Protein AF-G0RPQ2-F1 (afdb_monomer)

Organism: Hypocrea jecorina (strain QM6a) (NCBI:txid431241)

Radius of gyration: 25.09 Å; Cα contacts (8 Å, |Δi|>4): 46; chains: 1; bounding box: 72×37×41 Å

Foldseek 3Di:
DQLVQLQVVLVVCCVPPNPPPCDSVRSSCCSNVVSVVVVCVVVVVVVVCVVPVDPVVVVVVVVVPPDPPPDDDDPVPPDDD

Structure (mmCIF, N/CA/C/O backbone):
data_AF-G0RPQ2-F1
#
_entry.id   AF-G0RPQ2-F1
#
loop_
_atom_site.group_PDB
_atom_site.id
_atom_site.type_symbol
_atom_site.label_atom_id
_atom_site.label_alt_id
_atom_site.label_comp_id
_atom_site.label_asym_id
_atom_site.label_entity_id
_atom_site.label_seq_id
_atom_site.pdbx_PDB_ins_code
_atom_site.Cartn_x
_atom_site.Cartn_y
_atom_site.Cartn_z
_atom_site.occupancy
_atom_site.B_iso_or_equiv
_atom_site.auth_seq_id
_atom_site.auth_comp_id
_atom_site.auth_asym_id
_atom_site.auth_atom_id
_atom_site.pdbx_PDB_model_num
ATOM 1 N N . VAL A 1 1 ? 2.363 3.114 -1.696 1.00 84.06 1 VAL A N 1
ATOM 2 C CA . VAL A 1 1 ? 1.077 3.856 -1.671 1.00 84.06 1 VAL A CA 1
ATOM 3 C C . VAL A 1 1 ? -0.097 2.951 -1.321 1.00 84.06 1 VAL A C 1
ATOM 5 O O . VAL A 1 1 ? -0.759 3.251 -0.339 1.00 84.06 1 VAL A O 1
ATOM 8 N N . GLY A 1 2 ? -0.320 1.833 -2.031 1.00 91.06 2 GLY A N 1
ATOM 9 C CA . GLY A 1 2 ? -1.460 0.931 -1.788 1.00 91.06 2 GLY A CA 1
ATOM 10 C C . GLY A 1 2 ? -1.712 0.567 -0.319 1.00 91.06 2 GLY A C 1
ATOM 11 O O . GLY A 1 2 ? -2.788 0.843 0.195 1.00 91.06 2 GLY A O 1
ATOM 12 N N . VAL A 1 3 ? -0.710 0.054 0.399 1.00 92.56 3 VAL A N 1
ATOM 13 C CA . VAL A 1 3 ? -0.854 -0.353 1.815 1.00 92.56 3 VAL A CA 1
ATOM 14 C C . VAL A 1 3 ? -1.204 0.817 2.746 1.00 92.56 3 VAL A C 1
ATOM 16 O O . VAL A 1 3 ? -2.061 0.676 3.610 1.00 92.56 3 VAL A O 1
ATOM 19 N N . ILE A 1 4 ? -0.588 1.988 2.551 1.00 93.62 4 ILE A N 1
ATOM 20 C CA . ILE A 1 4 ? -0.842 3.186 3.374 1.00 93.62 4 ILE A CA 1
ATOM 21 C C . ILE A 1 4 ? -2.265 3.702 3.142 1.00 93.62 4 ILE A C 1
ATOM 23 O O . ILE A 1 4 ? -2.955 4.051 4.095 1.00 93.62 4 ILE A O 1
ATOM 27 N N . MET A 1 5 ? -2.735 3.693 1.892 1.00 92.88 5 MET A N 1
ATOM 28 C CA . MET A 1 5 ? -4.122 4.050 1.590 1.00 92.88 5 MET A CA 1
ATOM 29 C C . MET A 1 5 ? -5.102 3.086 2.262 1.00 92.88 5 MET A C 1
ATOM 31 O O . MET A 1 5 ? -6.059 3.528 2.889 1.00 92.88 5 MET A O 1
ATOM 35 N N . GLY A 1 6 ? -4.833 1.780 2.208 1.00 91.25 6 GLY A N 1
ATOM 36 C CA . GLY A 1 6 ? -5.643 0.783 2.911 1.00 91.25 6 GLY A CA 1
ATOM 37 C C . GLY A 1 6 ? -5.602 0.938 4.428 1.00 91.25 6 GLY A C 1
ATOM 38 O O . GLY A 1 6 ? -6.607 0.715 5.089 1.00 91.25 6 GLY A O 1
ATOM 39 N N . PHE A 1 7 ? -4.481 1.391 4.988 1.00 92.88 7 PHE A N 1
ATOM 40 C CA . PHE A 1 7 ? -4.379 1.706 6.409 1.00 92.88 7 PHE A CA 1
ATOM 41 C C . PHE A 1 7 ? -5.244 2.916 6.791 1.00 92.88 7 PHE A C 1
ATOM 43 O O . PHE A 1 7 ? -6.010 2.840 7.748 1.00 92.88 7 PHE A O 1
ATOM 50 N N . ILE A 1 8 ? -5.190 4.012 6.030 1.00 93.44 8 ILE A N 1
ATOM 51 C CA . ILE A 1 8 ? -5.991 5.216 6.309 1.00 93.44 8 ILE A CA 1
ATOM 52 C C . ILE A 1 8 ? -7.485 4.918 6.140 1.00 93.44 8 ILE A C 1
ATOM 54 O O . ILE A 1 8 ? -8.272 5.163 7.050 1.00 93.44 8 ILE A O 1
ATOM 58 N N . PHE A 1 9 ? -7.891 4.325 5.015 1.00 88.19 9 PHE A N 1
ATOM 59 C CA . PHE A 1 9 ? -9.294 3.962 4.804 1.00 88.19 9 PHE A CA 1
ATOM 60 C C . PHE A 1 9 ? -9.771 2.901 5.798 1.00 88.19 9 PHE A C 1
ATOM 62 O O . PHE A 1 9 ? -10.869 3.025 6.334 1.00 88.19 9 PHE A O 1
ATOM 69 N N . GLY A 1 10 ? -8.945 1.896 6.092 1.00 89.31 10 GLY A N 1
ATOM 70 C CA . GLY A 1 10 ? -9.264 0.839 7.046 1.00 89.31 10 GLY A CA 1
ATOM 71 C C . GLY A 1 10 ? -9.432 1.362 8.470 1.00 89.31 10 GLY A C 1
ATOM 72 O O . GLY A 1 10 ? -10.414 1.023 9.124 1.00 89.31 10 GLY A O 1
ATOM 73 N N . THR A 1 11 ? -8.536 2.235 8.941 1.00 88.88 11 THR A N 1
ATOM 74 C CA . THR A 1 11 ? -8.664 2.863 10.267 1.00 88.88 11 THR A CA 1
ATOM 75 C C . THR A 1 11 ? -9.898 3.754 10.346 1.00 88.88 11 THR A C 1
ATOM 77 O O . THR A 1 11 ? -10.679 3.611 11.282 1.00 88.88 11 THR A O 1
ATOM 80 N N . VAL A 1 12 ? -10.147 4.607 9.346 1.00 91.81 12 VAL A N 1
ATOM 81 C CA . VAL A 1 12 ? -11.341 5.469 9.312 1.00 91.81 12 VAL A CA 1
ATOM 82 C C . VAL A 1 12 ? -12.629 4.640 9.282 1.00 91.81 12 VAL A C 1
ATOM 84 O O . VAL A 1 12 ? -13.572 4.972 9.998 1.00 91.81 12 VAL A O 1
ATOM 87 N N . ASN A 1 13 ? -12.684 3.540 8.523 1.00 86.31 13 ASN A N 1
ATOM 88 C CA . ASN A 1 13 ? -13.860 2.663 8.519 1.00 86.31 13 ASN A CA 1
ATOM 89 C C . ASN A 1 13 ? -14.072 1.962 9.863 1.00 86.31 13 ASN A C 1
ATOM 91 O O . ASN A 1 13 ? -15.209 1.865 10.318 1.00 86.31 13 ASN A O 1
ATOM 95 N N . ILE A 1 14 ? -12.998 1.524 10.523 1.00 88.19 14 ILE A N 1
ATOM 96 C CA . ILE A 1 14 ? -13.073 0.909 11.853 1.00 88.19 14 ILE A CA 1
ATOM 97 C C . ILE A 1 14 ? -13.532 1.927 12.904 1.00 88.19 14 ILE A C 1
ATOM 99 O O . ILE A 1 14 ? -14.360 1.587 13.743 1.00 88.19 14 ILE A O 1
ATOM 103 N N . PHE A 1 15 ? -13.056 3.174 12.852 1.00 87.81 15 PHE A N 1
ATOM 104 C CA . PHE A 1 15 ? -13.500 4.222 13.777 1.00 87.81 15 PHE A CA 1
ATOM 105 C C . PHE A 1 15 ? -14.957 4.642 13.549 1.00 87.81 15 PHE A C 1
ATOM 107 O O . PHE A 1 15 ? -15.639 4.999 14.504 1.00 87.81 15 PHE A O 1
ATOM 114 N N . ARG A 1 16 ? -15.444 4.602 12.302 1.00 86.62 16 ARG A N 1
ATOM 115 C CA . ARG A 1 16 ? -16.812 5.025 11.955 1.00 86.62 16 ARG A CA 1
ATOM 116 C C . ARG A 1 16 ? -17.860 3.934 12.140 1.00 86.62 16 ARG A C 1
ATOM 118 O O . ARG A 1 16 ? -18.957 4.232 12.594 1.00 86.62 16 ARG A O 1
ATOM 125 N N . TYR A 1 17 ? -17.542 2.699 11.763 1.00 85.19 17 TYR A N 1
ATOM 126 C CA . TYR A 1 17 ? -18.506 1.594 11.703 1.00 85.19 17 TYR A CA 1
ATOM 127 C C . TYR A 1 17 ? -18.144 0.423 12.627 1.00 85.19 17 TYR A C 1
ATOM 129 O O . TYR A 1 17 ? -18.890 -0.551 12.713 1.00 85.19 17 TYR A O 1
ATOM 137 N N . GLY A 1 18 ? -17.021 0.511 13.345 1.00 82.31 18 GLY A N 1
ATOM 138 C CA . GLY A 1 18 ? -16.489 -0.580 14.153 1.00 82.31 18 GLY A CA 1
ATOM 139 C C . GLY A 1 18 ? -15.791 -1.644 13.303 1.00 82.31 18 GLY A C 1
ATOM 140 O O . GLY A 1 18 ? -15.989 -1.761 12.095 1.00 82.31 18 GLY A O 1
ATOM 141 N N . ALA A 1 19 ? -14.960 -2.468 13.939 1.00 75.06 19 ALA A N 1
ATOM 142 C CA . ALA A 1 19 ? -14.255 -3.553 13.251 1.00 75.06 19 ALA A CA 1
ATOM 143 C C . ALA A 1 19 ? -15.110 -4.807 12.984 1.00 75.06 19 ALA A C 1
ATOM 145 O O . ALA A 1 19 ? -14.607 -5.781 12.416 1.00 75.06 19 ALA A O 1
ATOM 146 N N . GLY A 1 20 ? -16.386 -4.788 13.387 1.00 77.00 20 GLY A N 1
ATOM 147 C CA . GLY A 1 20 ? -17.312 -5.914 13.273 1.00 77.00 20 GLY A CA 1
ATOM 148 C C . GLY A 1 20 ? -16.845 -7.172 14.020 1.00 77.00 20 GLY A C 1
ATOM 149 O O . GLY A 1 20 ? -15.935 -7.136 14.846 1.00 77.00 20 GLY A O 1
ATOM 150 N N . GLN A 1 21 ? -17.455 -8.313 13.691 1.00 76.50 21 GLN A N 1
ATOM 151 C CA . GLN A 1 21 ? -17.140 -9.630 14.277 1.00 76.50 21 GLN A CA 1
ATOM 152 C C . GLN A 1 21 ? -15.729 -10.135 13.925 1.00 76.50 21 GLN A C 1
ATOM 154 O O . GLN A 1 21 ? -15.192 -11.011 14.593 1.00 76.50 21 GLN A O 1
ATOM 159 N N . GLN A 1 22 ? -15.126 -9.596 12.862 1.00 77.94 22 GLN A N 1
ATOM 160 C CA . GLN A 1 22 ? -13.826 -10.039 12.354 1.00 77.94 22 GLN A CA 1
ATOM 161 C C . GLN A 1 22 ? -12.640 -9.426 13.120 1.00 77.94 22 GLN A C 1
ATOM 163 O O . GLN A 1 22 ? -11.515 -9.901 12.966 1.00 77.94 22 GLN A O 1
ATOM 168 N N . GLY A 1 23 ? -12.882 -8.426 13.978 1.00 84.94 23 GLY A N 1
ATOM 169 C CA . GLY A 1 23 ? -11.857 -7.766 14.784 1.00 84.94 23 GLY A CA 1
ATOM 170 C C . GLY A 1 23 ? -11.008 -6.756 14.001 1.00 84.94 23 GLY A C 1
ATOM 171 O O . GLY A 1 23 ? -10.929 -6.776 12.773 1.00 84.94 23 GLY A O 1
ATOM 172 N N . ILE A 1 24 ? -10.358 -5.842 14.731 1.00 85.94 24 ILE A N 1
ATOM 173 C CA . ILE A 1 24 ? -9.639 -4.681 14.163 1.00 85.94 24 ILE A CA 1
ATOM 174 C C . ILE A 1 24 ? -8.527 -5.129 13.215 1.00 85.94 24 ILE A C 1
ATOM 176 O O . ILE A 1 24 ? -8.438 -4.644 12.090 1.00 85.94 24 ILE A O 1
ATOM 180 N N . MET A 1 25 ? -7.706 -6.088 13.645 1.00 87.31 25 MET A N 1
ATOM 181 C CA . MET A 1 25 ? -6.500 -6.479 12.917 1.00 87.31 25 MET A CA 1
ATOM 182 C C . MET A 1 25 ? -6.806 -7.145 11.570 1.00 87.31 25 MET A C 1
ATOM 184 O O . MET A 1 25 ? -6.099 -6.923 10.588 1.00 87.31 25 MET A O 1
ATOM 188 N N . ARG A 1 26 ? -7.887 -7.931 11.500 1.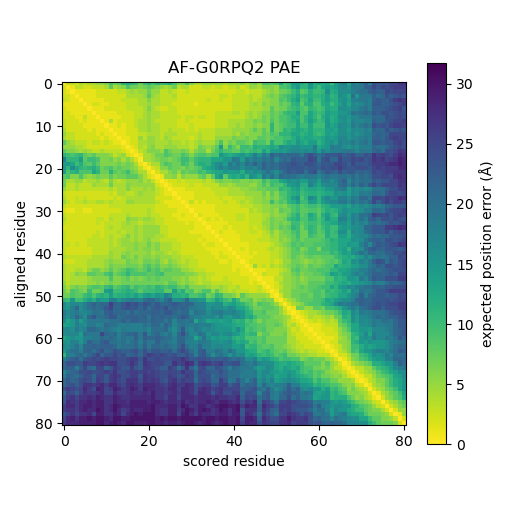00 87.94 26 ARG A N 1
ATOM 189 C CA . ARG A 1 26 ? -8.302 -8.622 10.274 1.00 87.94 26 ARG A CA 1
ATOM 190 C C . ARG A 1 26 ? -8.927 -7.659 9.276 1.00 87.94 26 ARG A C 1
ATOM 192 O O . ARG A 1 26 ? -8.551 -7.685 8.109 1.00 87.94 26 ARG A O 1
ATOM 199 N N . THR A 1 27 ? -9.831 -6.794 9.731 1.00 86.88 27 THR A N 1
ATOM 200 C CA . THR A 1 27 ? -10.470 -5.781 8.882 1.00 86.88 27 THR A CA 1
ATOM 201 C C . THR A 1 27 ? -9.423 -4.811 8.337 1.00 86.88 27 THR A C 1
ATOM 203 O O . THR A 1 27 ? -9.354 -4.586 7.131 1.00 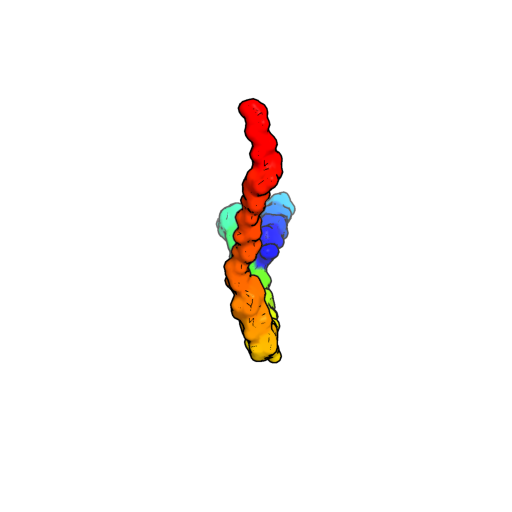86.88 27 THR A O 1
ATOM 206 N N . LEU A 1 28 ? -8.525 -4.318 9.194 1.00 89.12 28 LEU A N 1
ATOM 207 C CA . LEU A 1 28 ? -7.408 -3.465 8.791 1.00 89.12 28 LEU A CA 1
ATOM 208 C C . LEU A 1 28 ? -6.490 -4.172 7.780 1.00 89.12 28 LEU A C 1
ATOM 210 O O . LEU A 1 28 ? -6.184 -3.614 6.728 1.00 89.12 28 LEU A O 1
ATOM 214 N N . GLY A 1 29 ? -6.097 -5.416 8.071 1.00 89.81 29 GLY A N 1
ATOM 215 C CA . GLY A 1 29 ? -5.262 -6.227 7.187 1.00 89.81 29 GLY A CA 1
ATOM 216 C C . GLY A 1 29 ? -5.902 -6.483 5.821 1.00 89.81 29 GLY A C 1
ATOM 217 O O . GLY A 1 29 ? -5.202 -6.455 4.813 1.00 89.81 29 GLY A O 1
ATOM 218 N N . GLN A 1 30 ? -7.225 -6.660 5.757 1.00 91.31 30 GLN A N 1
ATOM 219 C CA . GLN A 1 30 ? -7.960 -6.784 4.496 1.00 91.31 30 GLN A CA 1
ATOM 220 C C . GLN A 1 30 ? -7.912 -5.493 3.680 1.00 91.31 30 GLN A C 1
ATOM 222 O O . GLN A 1 30 ? -7.588 -5.555 2.496 1.00 91.31 30 GLN A O 1
ATOM 227 N N . TYR A 1 31 ? -8.173 -4.331 4.291 1.00 91.94 31 TYR A N 1
ATOM 228 C CA . TYR A 1 31 ? -8.074 -3.052 3.580 1.00 91.94 31 TYR A CA 1
ATOM 229 C C . TYR A 1 31 ? -6.654 -2.808 3.069 1.00 91.94 31 TYR A C 1
ATOM 231 O O . TYR A 1 31 ? -6.483 -2.500 1.895 1.00 91.94 31 TYR A O 1
ATOM 239 N N . MET A 1 32 ? -5.644 -3.001 3.921 1.00 94.44 32 MET A N 1
ATOM 240 C CA . MET A 1 32 ? -4.226 -2.846 3.578 1.00 94.44 32 ME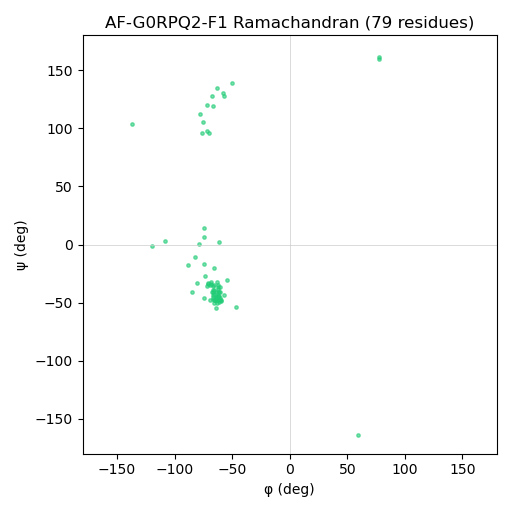T A CA 1
ATOM 241 C C . MET A 1 32 ? -3.764 -3.820 2.490 1.00 94.44 32 MET A C 1
ATOM 243 O O . MET A 1 32 ? -3.040 -3.430 1.572 1.00 94.44 32 MET A O 1
ATOM 247 N N . GLY A 1 33 ? -4.165 -5.086 2.599 1.00 94.50 33 GLY A N 1
ATOM 248 C CA . GLY A 1 33 ? -3.806 -6.141 1.660 1.00 94.50 33 GLY A CA 1
ATOM 249 C C . GLY A 1 33 ? -4.468 -5.940 0.303 1.00 94.50 33 GLY A C 1
ATOM 250 O O . GLY A 1 33 ? -3.782 -5.967 -0.716 1.00 94.50 33 GLY A O 1
ATOM 251 N N . ALA A 1 34 ? -5.774 -5.662 0.282 1.00 92.88 34 ALA A N 1
ATOM 252 C CA . ALA A 1 34 ? -6.520 -5.432 -0.951 1.00 92.88 34 ALA A CA 1
ATOM 253 C C . ALA A 1 34 ? -5.998 -4.204 -1.710 1.00 92.88 34 ALA A C 1
ATOM 255 O O . ALA A 1 34 ? -5.712 -4.293 -2.903 1.00 92.88 34 ALA A O 1
ATOM 256 N N . SER A 1 35 ? -5.805 -3.071 -1.028 1.00 94.06 35 SER A N 1
ATOM 257 C CA . SER A 1 35 ? -5.289 -1.852 -1.660 1.00 94.06 35 SER A CA 1
ATOM 258 C C . SER A 1 35 ? -3.810 -1.961 -2.047 1.00 94.06 35 SER A C 1
ATOM 260 O O . SER A 1 35 ? -3.378 -1.371 -3.038 1.00 94.06 35 SER A O 1
ATOM 262 N N . GLY A 1 36 ? -3.011 -2.704 -1.276 1.00 94.00 36 GLY A N 1
ATOM 263 C CA . GLY A 1 36 ? -1.623 -3.025 -1.597 1.00 94.00 36 GLY A CA 1
ATOM 264 C C . GLY A 1 36 ? -1.508 -3.872 -2.861 1.00 94.00 36 GLY A C 1
ATOM 265 O O . GLY A 1 36 ? -0.727 -3.534 -3.752 1.00 94.00 36 GLY A O 1
ATOM 266 N N . ALA A 1 37 ? -2.320 -4.926 -2.956 1.00 94.81 37 ALA A N 1
ATOM 267 C CA . ALA A 1 37 ? -2.333 -5.848 -4.083 1.00 94.81 37 ALA A CA 1
ATOM 268 C C . ALA A 1 37 ? -2.770 -5.168 -5.385 1.00 94.81 37 ALA A C 1
ATOM 270 O O . ALA A 1 37 ? -2.083 -5.298 -6.395 1.00 94.81 37 ALA A O 1
ATOM 271 N N . THR A 1 38 ? -3.860 -4.394 -5.372 1.00 92.25 38 THR A N 1
ATOM 272 C CA . THR A 1 38 ? -4.343 -3.719 -6.588 1.00 92.25 38 THR A CA 1
ATOM 273 C C . THR A 1 38 ? -3.366 -2.650 -7.066 1.00 92.25 38 THR A C 1
ATOM 275 O O . THR A 1 38 ? -3.040 -2.597 -8.251 1.00 92.25 38 THR A O 1
ATOM 278 N N . PHE A 1 39 ? -2.829 -1.837 -6.153 1.00 91.31 39 PHE A N 1
ATOM 279 C CA . PHE A 1 39 ? -1.819 -0.840 -6.501 1.00 91.31 39 PHE A CA 1
ATOM 280 C C . PHE A 1 39 ? -0.551 -1.494 -7.065 1.00 91.31 39 PHE A C 1
ATOM 282 O O . PHE A 1 39 ? -0.025 -1.032 -8.075 1.00 91.31 39 PHE A O 1
ATOM 289 N N . GLY A 1 40 ? -0.076 -2.575 -6.439 1.00 91.75 40 GLY A N 1
ATOM 290 C CA . GLY A 1 40 ? 1.073 -3.342 -6.918 1.00 91.75 40 GLY A CA 1
ATOM 291 C C . GLY A 1 40 ? 0.837 -3.971 -8.289 1.00 91.75 40 GLY A C 1
ATOM 292 O O . GLY A 1 40 ? 1.734 -3.942 -9.122 1.00 91.75 40 GLY A O 1
ATOM 293 N N . PHE A 1 41 ? -0.372 -4.464 -8.560 1.00 93.56 41 PHE A N 1
ATOM 294 C CA . PHE A 1 41 ? -0.740 -5.022 -9.859 1.00 93.56 41 PHE A CA 1
ATOM 295 C C . PHE A 1 41 ? -0.692 -3.965 -10.971 1.00 93.56 41 PHE A C 1
ATOM 297 O O . PHE A 1 41 ? 0.036 -4.134 -11.948 1.00 93.56 41 PHE A O 1
ATOM 304 N N . PHE A 1 42 ? -1.394 -2.838 -10.804 1.00 90.81 42 PHE A N 1
ATOM 305 C CA . PHE A 1 42 ? -1.424 -1.784 -11.826 1.00 90.81 42 PHE A CA 1
ATOM 306 C C . PHE A 1 42 ? -0.057 -1.122 -12.031 1.00 90.81 42 PHE A C 1
ATOM 308 O O . PHE A 1 42 ? 0.370 -0.920 -13.168 1.00 90.81 42 PHE A O 1
ATOM 315 N N . MET A 1 43 ? 0.663 -0.824 -10.947 1.00 90.75 43 MET A N 1
ATOM 316 C CA . MET A 1 43 ? 2.011 -0.259 -11.046 1.00 90.75 43 MET A CA 1
ATOM 317 C C . MET A 1 43 ? 3.023 -1.265 -11.587 1.00 90.75 43 MET A C 1
ATOM 319 O O . MET A 1 43 ? 3.928 -0.869 -12.311 1.00 90.75 43 MET A O 1
ATOM 323 N N . GLY A 1 44 ? 2.874 -2.550 -11.262 1.00 90.31 44 GLY A N 1
ATOM 324 C CA . GLY A 1 44 ? 3.731 -3.619 -11.767 1.00 90.31 44 GLY A CA 1
ATOM 325 C C . GLY A 1 44 ? 3.608 -3.764 -13.279 1.00 90.31 44 GLY A C 1
ATOM 326 O O . GLY A 1 44 ? 4.614 -3.699 -13.979 1.00 90.31 44 GLY A O 1
ATOM 327 N N . VAL A 1 45 ? 2.379 -3.851 -13.798 1.00 89.88 45 VAL A N 1
ATOM 328 C CA . VAL A 1 45 ? 2.126 -3.901 -15.248 1.00 89.88 45 VAL A CA 1
ATOM 329 C C . VAL A 1 45 ? 2.648 -2.639 -15.942 1.00 89.88 45 VAL A C 1
ATOM 331 O O . VAL A 1 45 ? 3.364 -2.736 -16.937 1.00 89.88 45 VAL A O 1
ATOM 334 N N . GLY A 1 46 ? 2.367 -1.453 -15.392 1.00 84.62 46 GLY A N 1
ATOM 335 C CA . GLY A 1 46 ? 2.883 -0.195 -15.938 1.00 84.62 46 GLY A CA 1
ATOM 336 C C . GLY A 1 46 ? 4.412 -0.101 -15.908 1.00 84.62 46 GLY A C 1
ATOM 337 O O . GLY A 1 46 ? 5.014 0.445 -16.832 1.00 84.62 46 GLY A O 1
ATOM 338 N N . SER A 1 47 ? 5.052 -0.666 -14.881 1.00 85.19 47 SER A N 1
ATOM 339 C CA . SER A 1 47 ? 6.510 -0.735 -14.780 1.00 85.19 47 SER A CA 1
ATOM 340 C C . SER A 1 47 ? 7.100 -1.630 -15.861 1.00 85.19 47 SER A C 1
ATOM 342 O O . SER A 1 47 ? 8.062 -1.216 -16.494 1.00 85.19 47 SER A O 1
ATOM 344 N N . VAL A 1 48 ? 6.526 -2.814 -16.102 1.00 85.69 48 VAL A N 1
ATOM 345 C CA . VAL A 1 48 ? 7.000 -3.733 -17.151 1.00 85.69 48 VAL A CA 1
ATOM 346 C C . VAL A 1 48 ? 6.884 -3.080 -18.525 1.00 85.69 48 VAL A C 1
ATOM 348 O O . VAL A 1 48 ? 7.875 -2.993 -19.240 1.00 85.69 48 VAL A O 1
ATOM 351 N N . ILE A 1 49 ? 5.720 -2.507 -18.854 1.00 84.50 49 ILE A N 1
ATOM 352 C CA . ILE A 1 49 ? 5.513 -1.816 -20.137 1.00 84.50 49 ILE A CA 1
ATOM 353 C C . ILE A 1 49 ? 6.529 -0.682 -20.319 1.00 84.50 49 ILE A C 1
ATOM 355 O O . ILE A 1 49 ? 7.108 -0.534 -21.390 1.00 84.50 49 ILE A O 1
ATOM 359 N N . ARG A 1 50 ? 6.781 0.116 -19.276 1.00 78.62 50 ARG A N 1
ATOM 360 C CA . ARG A 1 50 ? 7.754 1.213 -19.348 1.00 78.62 50 ARG A CA 1
ATOM 361 C C . ARG A 1 50 ? 9.197 0.719 -19.476 1.00 78.62 50 ARG A C 1
ATOM 363 O O . ARG A 1 50 ? 10.007 1.404 -20.095 1.00 78.62 50 ARG A O 1
ATOM 370 N N . SER A 1 51 ? 9.527 -0.409 -18.857 1.00 73.69 51 SER A N 1
ATOM 371 C CA . SER A 1 51 ? 10.883 -0.959 -18.833 1.00 73.69 51 SER A CA 1
ATOM 372 C C . SER A 1 51 ? 11.248 -1.732 -20.104 1.00 73.69 51 SER A C 1
ATOM 374 O O . SER A 1 51 ? 12.404 -1.655 -20.509 1.00 73.69 51 SER A O 1
ATOM 376 N N . ASP A 1 52 ? 10.298 -2.417 -20.749 1.00 68.94 52 ASP A N 1
ATOM 377 C CA . ASP A 1 52 ? 10.530 -3.192 -21.985 1.00 68.94 52 ASP A CA 1
ATOM 378 C C . ASP A 1 52 ? 10.372 -2.372 -23.282 1.00 68.94 52 ASP A C 1
ATOM 380 O O . ASP A 1 52 ? 10.853 -2.783 -24.336 1.00 68.94 52 ASP A O 1
ATOM 384 N N . ALA A 1 53 ? 9.712 -1.208 -23.243 1.00 64.31 53 ALA A N 1
ATOM 385 C CA . ALA A 1 53 ? 9.328 -0.483 -24.460 1.00 64.31 53 ALA A CA 1
ATOM 386 C C . ALA A 1 53 ? 10.465 0.244 -25.205 1.00 64.31 53 ALA A C 1
ATOM 388 O O . ALA A 1 53 ? 10.265 0.608 -26.363 1.00 64.31 53 ALA A O 1
ATOM 389 N N . ASP A 1 54 ? 11.632 0.485 -24.596 1.00 70.75 54 ASP A N 1
ATOM 390 C CA . ASP A 1 54 ? 12.714 1.209 -25.279 1.00 70.75 54 ASP A CA 1
ATOM 391 C C . ASP A 1 54 ? 14.101 0.576 -25.036 1.00 70.75 54 ASP A C 1
ATOM 393 O O . ASP A 1 54 ? 14.720 0.789 -23.985 1.00 70.75 54 ASP A O 1
ATOM 397 N N . PRO A 1 55 ? 14.649 -0.150 -26.031 1.00 70.19 55 PRO A N 1
ATOM 398 C CA . PRO A 1 55 ? 16.014 -0.677 -25.999 1.00 70.19 55 PRO A CA 1
ATOM 399 C C . PRO A 1 55 ? 17.072 0.406 -25.733 1.00 70.19 55 PRO A C 1
ATOM 401 O O . PRO A 1 55 ? 18.103 0.144 -25.109 1.00 70.19 55 PRO A O 1
ATOM 404 N N . LYS A 1 56 ? 16.814 1.651 -26.159 1.00 71.00 56 LYS A N 1
ATOM 405 C CA . LYS A 1 56 ? 17.707 2.792 -25.940 1.00 71.00 56 LYS A CA 1
ATOM 406 C C . LYS A 1 56 ? 17.712 3.228 -24.475 1.00 71.00 56 LYS A C 1
ATOM 408 O O . LYS A 1 56 ? 18.768 3.603 -23.962 1.00 71.00 56 LYS A O 1
ATOM 413 N N . LEU A 1 57 ? 16.574 3.142 -23.777 1.00 73.25 57 LEU A N 1
ATOM 414 C CA . LEU A 1 57 ? 16.500 3.4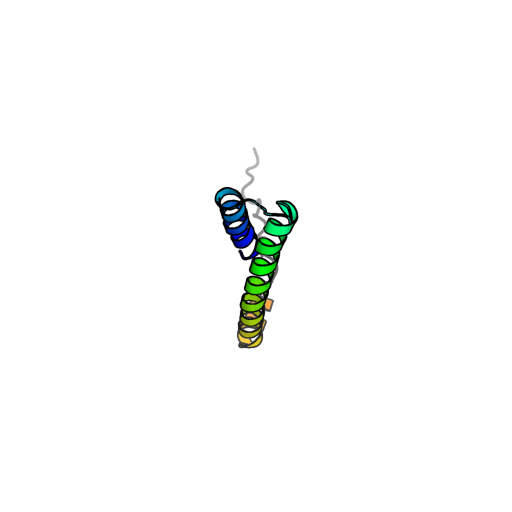06 -22.335 1.00 73.25 57 LEU A CA 1
ATOM 415 C C . LEU A 1 57 ? 17.290 2.371 -21.533 1.00 73.25 57 LEU A C 1
ATOM 417 O O . LEU A 1 57 ? 17.928 2.746 -20.551 1.00 73.25 57 LEU A O 1
ATOM 421 N N . HIS A 1 58 ? 17.319 1.108 -21.967 1.00 75.31 58 HIS A N 1
ATOM 422 C CA . HIS A 1 58 ? 18.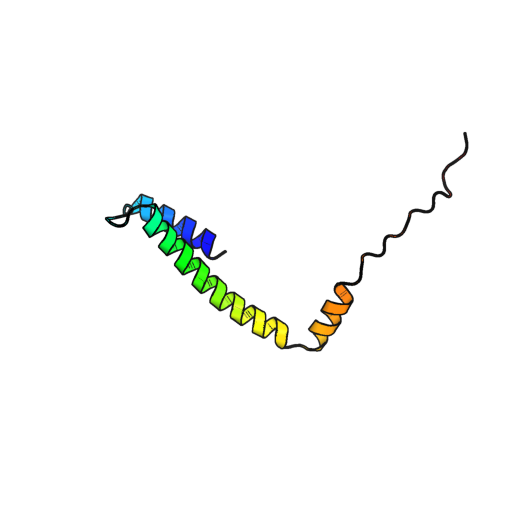116 0.069 -21.314 1.00 75.31 58 HIS A CA 1
ATOM 423 C C . HIS A 1 58 ? 19.624 0.363 -21.391 1.00 75.31 58 HIS A C 1
ATOM 425 O O . HIS A 1 58 ? 20.315 0.359 -20.369 1.00 75.31 58 HIS A O 1
ATOM 431 N N . GLU A 1 59 ? 20.140 0.716 -22.575 1.00 75.44 59 GLU A N 1
ATOM 432 C CA . GLU A 1 59 ? 21.541 1.134 -22.720 1.00 75.44 59 GLU A CA 1
ATOM 433 C C . GLU A 1 59 ? 21.874 2.385 -21.894 1.00 75.44 59 GLU A C 1
ATOM 435 O O . GLU A 1 59 ? 22.951 2.479 -21.298 1.00 75.44 59 GLU A O 1
ATOM 440 N N . LEU A 1 60 ? 20.972 3.371 -21.870 1.00 73.75 60 LEU A N 1
ATOM 441 C CA . LEU A 1 60 ? 21.157 4.597 -21.094 1.00 73.75 60 LEU A CA 1
ATOM 442 C C . LEU A 1 60 ? 21.149 4.317 -19.588 1.00 73.75 60 LEU A C 1
ATOM 444 O O . LEU A 1 60 ? 21.974 4.880 -18.873 1.00 73.75 60 LEU A O 1
ATOM 448 N N . TYR A 1 61 ? 20.293 3.412 -19.114 1.00 74.19 61 TYR A N 1
ATOM 449 C CA . TYR A 1 61 ? 20.256 2.978 -17.718 1.00 74.19 61 TYR A CA 1
ATOM 450 C C . TYR A 1 61 ? 21.564 2.281 -17.308 1.00 74.19 61 TYR A C 1
ATOM 452 O O . TYR A 1 61 ? 22.159 2.628 -16.287 1.00 74.19 61 TYR A O 1
ATOM 460 N N . MET A 1 62 ? 22.082 1.383 -18.155 1.00 75.38 62 MET A N 1
ATOM 461 C CA . MET A 1 62 ? 23.379 0.720 -17.950 1.00 75.38 62 MET A CA 1
ATOM 462 C C . MET A 1 62 ? 24.551 1.715 -17.945 1.00 75.38 62 MET A C 1
ATOM 464 O O . MET A 1 62 ? 25.497 1.576 -17.167 1.00 75.38 62 MET A O 1
ATOM 468 N N . ARG A 1 63 ? 24.498 2.762 -18.781 1.00 75.62 63 ARG A N 1
ATOM 469 C CA . ARG A 1 63 ? 25.487 3.856 -18.763 1.00 75.62 63 ARG A CA 1
ATOM 470 C C . ARG A 1 63 ? 25.341 4.756 -17.530 1.00 75.62 63 ARG A C 1
ATOM 472 O O . ARG A 1 63 ? 26.356 5.236 -17.032 1.00 75.62 63 ARG A O 1
ATOM 479 N N . ALA A 1 64 ? 24.125 4.968 -17.029 1.00 75.12 64 ALA A N 1
ATOM 480 C CA . ALA A 1 64 ? 23.844 5.802 -15.859 1.00 75.12 64 ALA A CA 1
ATOM 481 C C . ALA A 1 64 ? 24.268 5.146 -14.533 1.00 75.12 64 ALA A C 1
ATOM 483 O O . ALA A 1 64 ? 24.637 5.852 -13.600 1.00 75.12 64 ALA A O 1
ATOM 484 N N . GLN A 1 65 ? 24.306 3.811 -14.455 1.00 74.50 65 GLN A N 1
ATOM 485 C CA . GLN A 1 65 ? 24.854 3.077 -13.304 1.00 74.50 65 GLN A CA 1
ATOM 486 C C . GLN A 1 65 ? 26.396 3.094 -13.217 1.00 74.50 65 GLN A C 1
ATOM 488 O O . GLN A 1 65 ? 26.979 2.425 -12.359 1.00 74.50 65 GLN A O 1
ATOM 493 N N . ARG A 1 66 ? 27.096 3.851 -14.076 1.00 66.06 66 ARG A N 1
ATOM 494 C CA . ARG A 1 66 ? 28.555 4.000 -13.977 1.00 66.06 66 ARG A CA 1
ATOM 495 C C . ARG A 1 66 ? 28.935 4.683 -12.661 1.00 66.06 66 ARG A C 1
ATOM 497 O O . ARG A 1 66 ? 28.333 5.670 -12.252 1.00 66.06 66 ARG A O 1
ATOM 504 N N . ARG A 1 67 ? 29.953 4.114 -12.005 1.00 69.81 67 ARG A N 1
ATOM 505 C CA . ARG A 1 67 ? 30.453 4.522 -10.684 1.00 69.81 67 ARG A CA 1
ATOM 506 C C . ARG A 1 67 ? 30.712 6.035 -10.632 1.00 69.81 67 ARG A C 1
ATOM 508 O O . ARG A 1 67 ? 31.274 6.565 -11.593 1.00 69.81 67 ARG A O 1
ATOM 515 N N . PRO A 1 68 ? 30.358 6.714 -9.525 1.00 70.75 68 PRO A N 1
ATOM 516 C CA . PRO A 1 68 ? 30.620 8.138 -9.382 1.00 70.75 68 PRO A CA 1
ATOM 517 C C . PRO A 1 68 ? 32.121 8.398 -9.528 1.00 70.75 68 PRO A C 1
ATOM 519 O O . PRO A 1 68 ? 32.945 7.720 -8.909 1.00 70.75 68 PRO A O 1
ATOM 522 N N . ILE A 1 69 ? 32.473 9.366 -10.373 1.00 73.94 69 ILE A N 1
ATOM 523 C CA . ILE A 1 69 ? 33.857 9.797 -10.559 1.00 73.94 69 ILE A CA 1
ATOM 524 C C . ILE A 1 69 ? 34.255 10.553 -9.290 1.00 73.94 69 ILE A C 1
ATOM 526 O O . ILE A 1 69 ? 33.914 11.721 -9.113 1.00 73.94 69 ILE A O 1
ATOM 530 N N . VAL A 1 70 ? 34.939 9.866 -8.375 1.00 77.06 70 VAL A N 1
ATOM 531 C CA . VAL A 1 70 ? 35.502 10.483 -7.172 1.00 77.06 70 VAL A CA 1
ATOM 532 C C . VAL A 1 70 ? 36.750 11.249 -7.591 1.00 77.06 70 VAL A C 1
ATOM 534 O O . VAL A 1 70 ? 37.833 10.679 -7.731 1.00 77.06 70 VAL A O 1
ATOM 537 N N . LEU A 1 71 ? 36.593 12.550 -7.828 1.00 75.19 71 LEU A N 1
ATOM 538 C CA . LEU A 1 71 ? 37.723 13.434 -8.067 1.00 75.19 71 LEU A CA 1
ATOM 539 C C . LEU A 1 71 ? 38.411 13.696 -6.722 1.00 75.19 71 LEU A C 1
ATOM 541 O O . LEU A 1 71 ? 37.883 14.400 -5.862 1.00 75.19 71 LEU A O 1
ATOM 545 N N . ARG A 1 72 ? 39.576 13.081 -6.505 1.00 71.88 72 ARG A N 1
ATOM 546 C CA . ARG A 1 72 ? 40.377 13.320 -5.301 1.00 71.88 72 ARG A CA 1
ATOM 547 C C . ARG A 1 72 ? 40.883 14.764 -5.351 1.00 71.88 72 ARG A C 1
ATOM 549 O O . ARG A 1 72 ? 41.579 15.129 -6.296 1.00 71.88 72 ARG A O 1
ATOM 556 N N . ALA A 1 73 ? 40.519 15.581 -4.364 1.00 72.31 73 ALA A N 1
ATOM 557 C CA . ALA A 1 73 ? 41.016 16.950 -4.260 1.00 72.31 73 ALA A CA 1
ATOM 558 C C . ALA A 1 73 ? 42.555 16.939 -4.216 1.00 72.31 73 ALA A C 1
ATOM 560 O O . ALA A 1 73 ? 43.150 16.199 -3.430 1.00 72.31 73 ALA A O 1
ATOM 561 N N . ASN A 1 74 ? 43.188 17.720 -5.093 1.00 72.38 74 ASN A N 1
ATOM 562 C CA . ASN A 1 74 ? 44.640 17.840 -5.158 1.00 72.38 74 ASN A CA 1
ATOM 563 C C . ASN A 1 74 ? 45.134 18.645 -3.937 1.00 72.38 74 ASN A C 1
ATOM 565 O O . ASN A 1 74 ? 44.732 19.801 -3.797 1.00 72.38 74 ASN A O 1
ATOM 569 N N . PRO A 1 75 ? 45.991 18.091 -3.058 1.00 68.31 75 PRO A N 1
ATOM 570 C CA . PRO A 1 75 ? 46.459 18.773 -1.848 1.00 68.31 75 PRO A CA 1
ATOM 571 C C . PRO A 1 75 ? 47.503 19.877 -2.106 1.00 68.31 75 PRO A C 1
ATOM 573 O O . PRO A 1 75 ? 48.115 20.358 -1.157 1.00 68.31 75 PRO A O 1
ATOM 576 N N . ALA A 1 76 ? 47.685 20.324 -3.353 1.00 66.06 76 ALA A N 1
ATOM 577 C CA . ALA A 1 76 ? 48.675 21.326 -3.766 1.00 66.06 76 ALA A CA 1
ATOM 578 C C . ALA A 1 76 ? 48.523 22.728 -3.127 1.00 66.06 76 ALA A C 1
ATOM 580 O O . ALA A 1 76 ? 49.278 23.633 -3.465 1.00 66.06 76 ALA A O 1
ATOM 581 N N . TRP A 1 77 ? 47.560 22.927 -2.223 1.00 65.19 77 TRP A N 1
ATOM 582 C CA . TRP A 1 77 ? 47.370 24.178 -1.484 1.00 65.19 77 TRP A CA 1
ATOM 583 C C . TRP A 1 77 ? 47.762 24.092 -0.000 1.00 65.19 77 TRP A C 1
ATOM 585 O O . TRP A 1 77 ? 47.593 25.066 0.727 1.00 65.19 77 TRP A O 1
ATOM 595 N N . LYS A 1 78 ? 48.287 22.961 0.493 1.00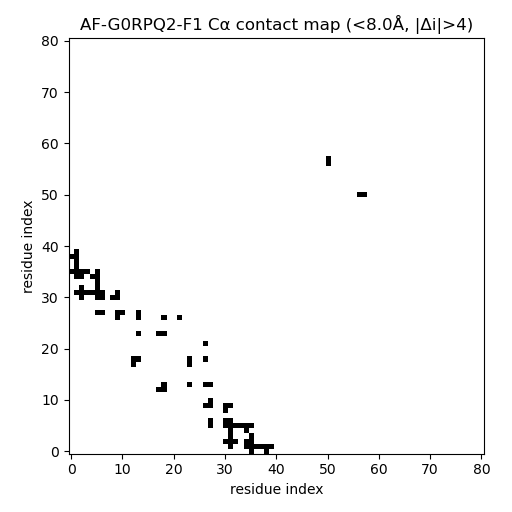 66.94 78 LYS A N 1
ATOM 596 C CA . LYS A 1 78 ? 48.773 22.908 1.877 1.00 66.94 78 LYS A CA 1
ATOM 597 C C . LYS A 1 78 ? 50.050 23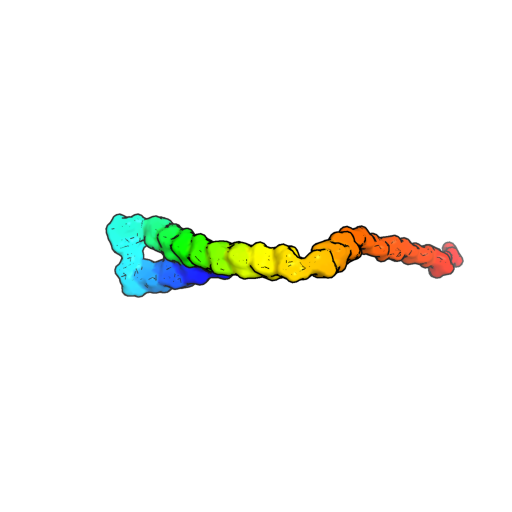.754 1.967 1.00 66.94 78 LYS A C 1
ATOM 599 O O . LYS A 1 78 ? 51.107 23.295 1.568 1.00 66.94 78 LYS A O 1
ATOM 604 N N . ARG A 1 79 ? 49.9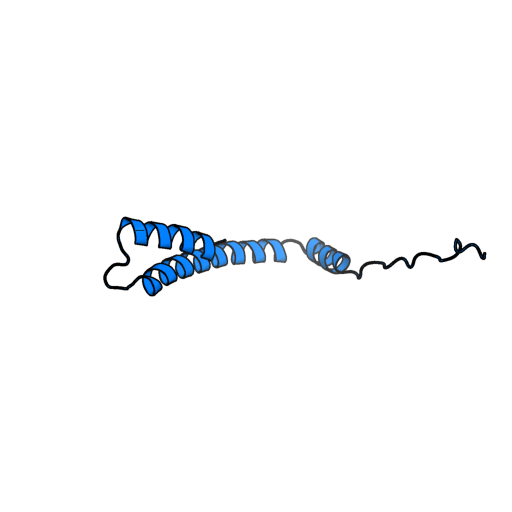09 25.019 2.382 1.00 67.06 79 ARG A N 1
ATOM 605 C CA . ARG A 1 79 ? 51.034 25.897 2.710 1.00 67.06 79 ARG A CA 1
ATOM 606 C C . ARG A 1 79 ? 51.702 25.355 3.966 1.00 67.06 79 ARG A C 1
ATOM 608 O O . ARG A 1 79 ? 51.022 25.085 4.954 1.00 67.06 79 ARG A O 1
ATOM 615 N N . ASP A 1 80 ? 53.005 25.171 3.863 1.00 70.56 80 ASP A N 1
ATOM 616 C CA . ASP A 1 80 ? 53.875 24.733 4.940 1.00 70.56 80 ASP A CA 1
ATOM 617 C C . ASP A 1 80 ? 54.132 25.958 5.829 1.00 70.56 80 ASP A C 1
ATOM 619 O O . ASP A 1 80 ? 54.710 26.944 5.365 1.00 70.56 80 ASP A O 1
ATOM 623 N N . GLU A 1 81 ? 53.613 25.926 7.057 1.00 60.38 81 GLU A N 1
ATOM 624 C CA . GLU A 1 81 ? 53.965 26.859 8.138 1.00 60.38 81 GLU A CA 1
ATOM 625 C C . GLU A 1 81 ? 55.109 26.270 8.966 1.00 60.38 81 GLU A C 1
ATOM 627 O O . GLU A 1 81 ? 55.013 25.067 9.317 1.00 60.38 81 GLU A O 1
#

Solvent-accessible surface area (backbone atoms only — not comparable to full-atom values): 4702 Å² total; per-residue (Å²): 109,28,39,59,52,12,44,54,54,25,49,52,45,32,74,73,70,48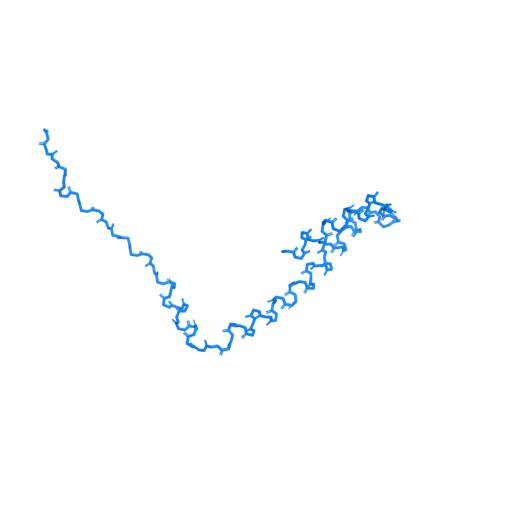,39,66,95,70,33,58,70,51,48,30,48,48,32,18,47,52,33,28,50,53,45,49,49,58,51,48,54,52,48,50,55,66,64,70,70,38,74,67,56,51,56,49,50,64,58,65,68,54,77,80,83,79,78,76,82,76,71,91,74,73,77,87,129

Secondary structure (DSSP, 8-state):
-HHHHHHHHHHHHHHHH--GGG-HHHHHHHHHHHHHHHHHHHHHHHHHHHHHS-HHHHHHHHHHTSPP---PPP-TT----

pLDDT: mean 81.82, std 9.59, range [60.38, 94.81]

Sequence (81 aa):
VGVIMGFIFGTVNIFRYGAGQQGIMRTLGQYMGASGATFGFFMGVGSVIRSDADPKLHELYMRAQRRPIVLRANPAWKRDE

Mean predicted aligned error: 12.19 Å

InterPro domains:
  IPR018450 Romo1/Mgr2 [PF10247] (1-51)
  IPR018450 Romo1/Mgr2 [PTHR28525] (1-51)
  IPR018450 Romo1/Mgr2 [SM01378] (1-51)